Protein AF-A0A2R4XL57-F1 (afdb_monomer)

Secondary structure (DSSP, 8-state):
-----PPPP-SSSSSSSSS-----S--SS-SS--HHHHHHHHHHHHHH-GGGHHHHHHHHHHHHHHHHHHSTT--HHHHHHHHHHHHHHHHHHHHHHHHHHHHHHHHHHHS---HHHHHHHHHHHHHHHHHHHHHHHHHHHHHHHHIIIIISPP-

Organism: NCBI:txid2163011

Nearest PDB structures (foldseek):
  5gof-assembly1_A  TM=6.635E-01  e=5.597E+00  Homo sapiens
  5goe-assembly1_A  TM=6.724E-01  e=7.576E+00  Homo sapiens

Foldseek 3Di:
DDDDDDDDDPDDPPPQPPDPQPPQPCDPDDDADQLLSLLLLLCLVLVQDVVCVVVSNVSSLVSLVVVPVVDPPDDSVVSVVVSNVSSCSLNVLLVVLVVLLVVLVCCLPPPDDDPVVSVVSVVSSVVSVVVSVVSVVVSVVSNVSVCVRPPDDDD

Structure (mmCIF, N/CA/C/O backbone):
data_AF-A0A2R4XL57-F1
#
_entry.id   AF-A0A2R4XL57-F1
#
loop_
_atom_site.group_PDB
_atom_site.id
_atom_site.type_symbol
_atom_site.label_atom_id
_atom_site.label_alt_id
_atom_site.label_comp_id
_atom_site.label_asym_id
_atom_site.label_entity_id
_atom_site.label_seq_id
_atom_site.pdbx_PDB_ins_code
_atom_site.Cartn_x
_atom_site.Cartn_y
_atom_site.Cartn_z
_atom_site.occupancy
_atom_site.B_iso_or_equiv
_atom_site.auth_seq_id
_atom_site.auth_comp_id
_atom_site.auth_asym_id
_atom_site.auth_atom_id
_atom_site.pdbx_PDB_model_num
ATOM 1 N N . MET A 1 1 ? -42.555 13.715 -13.306 1.00 39.41 1 MET A N 1
ATOM 2 C CA . MET A 1 1 ? -41.608 12.614 -13.022 1.00 39.41 1 MET A CA 1
ATOM 3 C C . MET A 1 1 ? -41.080 12.059 -14.337 1.00 39.41 1 MET A C 1
ATOM 5 O O . MET A 1 1 ? -41.845 11.437 -15.053 1.00 39.41 1 MET A O 1
ATOM 9 N N . ALA A 1 2 ? -39.816 12.337 -14.670 1.00 34.66 2 ALA A N 1
ATOM 10 C CA . ALA A 1 2 ? -39.025 11.624 -15.682 1.00 34.66 2 ALA A CA 1
ATOM 11 C C . ALA A 1 2 ? -37.560 12.082 -15.542 1.00 34.66 2 ALA A C 1
ATOM 13 O O . ALA A 1 2 ? -37.159 13.094 -16.115 1.00 34.66 2 ALA A O 1
ATOM 14 N N . ALA A 1 3 ? -36.774 11.391 -14.713 1.00 37.44 3 ALA A N 1
ATOM 15 C CA . ALA A 1 3 ? -35.341 11.650 -14.598 1.00 37.44 3 ALA A CA 1
ATOM 16 C C . ALA A 1 3 ? -34.615 10.897 -15.721 1.00 37.44 3 ALA A C 1
ATOM 18 O O . ALA A 1 3 ? -34.641 9.671 -15.791 1.00 37.44 3 ALA A O 1
ATOM 19 N N . ARG A 1 4 ? -34.013 11.662 -16.633 1.00 34.84 4 ARG A N 1
ATOM 20 C CA . ARG A 1 4 ? -33.235 11.178 -17.776 1.00 34.84 4 ARG A CA 1
ATOM 21 C C . ARG A 1 4 ? -31.986 10.440 -17.279 1.00 34.84 4 ARG A C 1
ATOM 23 O O . ARG A 1 4 ? -31.095 11.064 -16.707 1.00 34.84 4 ARG A O 1
ATOM 30 N N . LEU A 1 5 ? -31.914 9.136 -17.539 1.00 37.25 5 LEU A N 1
ATOM 31 C CA . LEU A 1 5 ? -30.691 8.337 -17.459 1.00 37.25 5 LEU A CA 1
ATOM 32 C C . LEU A 1 5 ? -29.664 8.917 -18.442 1.00 37.25 5 LEU A C 1
ATOM 34 O O . LEU A 1 5 ? -29.857 8.855 -19.655 1.00 37.25 5 LEU A O 1
ATOM 38 N N . ARG A 1 6 ? -28.583 9.512 -17.928 1.00 35.88 6 ARG A N 1
ATOM 39 C CA . ARG A 1 6 ? -27.378 9.774 -18.725 1.00 35.88 6 ARG A CA 1
ATOM 40 C C . ARG A 1 6 ? -26.458 8.553 -18.603 1.00 35.88 6 ARG A C 1
ATOM 42 O O . ARG A 1 6 ? -26.233 8.110 -17.476 1.00 35.88 6 ARG A O 1
ATOM 49 N N . PRO A 1 7 ? -25.933 8.009 -19.713 1.00 40.38 7 PRO A N 1
ATOM 50 C CA . PRO A 1 7 ? -25.002 6.891 -19.671 1.00 40.38 7 PRO A CA 1
ATOM 51 C C . PRO A 1 7 ? -23.695 7.366 -19.026 1.00 40.38 7 PRO A C 1
ATOM 53 O O . PRO A 1 7 ? -23.036 8.274 -19.531 1.00 40.38 7 PRO A O 1
ATOM 56 N N . PHE A 1 8 ? -23.351 6.796 -17.872 1.00 33.06 8 PHE A N 1
ATOM 57 C CA . PHE A 1 8 ? -22.057 7.020 -17.232 1.00 33.06 8 PHE A CA 1
ATOM 58 C C . PHE A 1 8 ? -20.964 6.329 -18.070 1.00 33.06 8 PHE A C 1
ATOM 60 O O . PHE A 1 8 ? -21.155 5.177 -18.465 1.00 33.06 8 PHE A O 1
ATOM 67 N N . PRO A 1 9 ? -19.838 6.998 -18.375 1.00 36.97 9 PRO A N 1
ATOM 68 C CA . PRO A 1 9 ? -18.815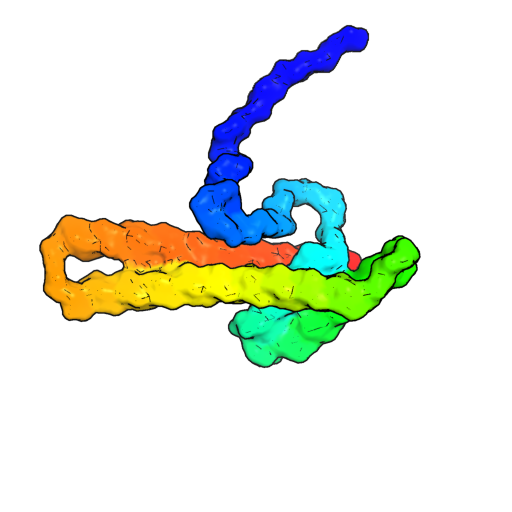 6.447 -19.255 1.00 36.97 9 PRO A CA 1
ATOM 69 C C . PRO A 1 9 ? -18.073 5.278 -18.587 1.00 36.97 9 PRO A C 1
ATOM 71 O O . PRO A 1 9 ? -17.455 5.412 -17.532 1.00 36.97 9 PRO A O 1
ATOM 74 N N . LEU A 1 10 ? -18.140 4.125 -19.251 1.00 37.41 10 LEU A N 1
ATOM 75 C CA . LEU A 1 10 ? -17.498 2.839 -18.960 1.00 37.41 10 LEU A CA 1
ATOM 76 C C . LEU A 1 10 ? -15.961 2.858 -19.143 1.00 37.41 10 LEU A C 1
ATOM 78 O O . LEU A 1 10 ? -15.435 2.031 -19.882 1.00 37.41 10 LEU A O 1
ATOM 82 N N . SER A 1 11 ? -15.204 3.774 -18.524 1.00 34.84 11 SER A N 1
ATOM 83 C CA . SER A 1 11 ? -13.754 3.863 -18.820 1.00 34.84 11 SER A CA 1
ATOM 84 C C . SER A 1 11 ? -12.774 3.802 -17.646 1.00 34.84 11 SER A C 1
ATOM 86 O O . SER A 1 11 ? -11.580 3.929 -17.887 1.00 34.84 11 SER A O 1
ATOM 88 N N . LEU A 1 12 ? -13.203 3.569 -16.399 1.00 36.50 12 LEU A N 1
ATOM 89 C CA . LEU A 1 12 ? -12.251 3.449 -15.271 1.00 36.50 12 LEU A CA 1
ATOM 90 C C . LEU A 1 12 ? -12.569 2.359 -14.240 1.00 36.50 12 LEU A C 1
ATOM 92 O O . LEU A 1 12 ? -11.689 1.962 -13.485 1.00 36.50 12 LEU A O 1
ATOM 96 N N . THR A 1 13 ? -13.777 1.797 -14.2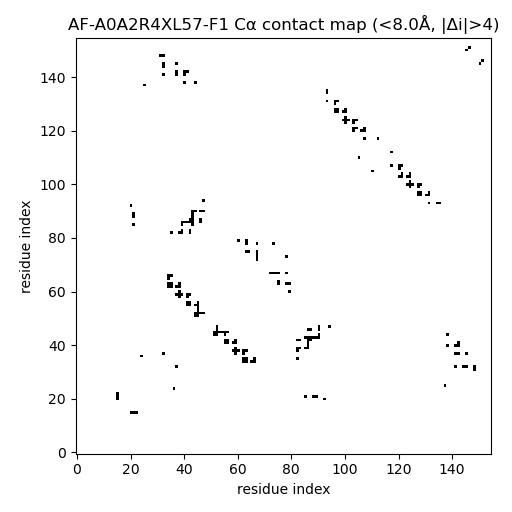47 1.00 38.84 13 THR A N 1
ATOM 97 C CA . THR A 1 13 ? -14.160 0.667 -13.382 1.00 38.84 13 THR A CA 1
ATOM 98 C C . THR A 1 13 ? -13.762 -0.704 -13.937 1.00 38.84 13 THR A C 1
ATOM 100 O O . THR A 1 13 ? -13.834 -1.691 -13.214 1.00 38.84 13 THR A O 1
ATOM 103 N N . ALA A 1 14 ? -13.310 -0.792 -15.192 1.00 31.81 14 ALA A N 1
ATOM 104 C CA . ALA A 1 14 ? -13.039 -2.071 -15.857 1.00 31.81 14 ALA A CA 1
ATOM 105 C C . ALA A 1 14 ? -11.580 -2.567 -15.763 1.00 31.81 14 ALA A C 1
ATOM 107 O O . ALA A 1 14 ? -11.300 -3.685 -16.184 1.00 31.81 14 ALA A O 1
ATOM 108 N N . VAL A 1 15 ? -10.645 -1.796 -15.191 1.00 30.39 15 VAL A N 1
ATOM 109 C CA . VAL A 1 15 ? -9.216 -2.193 -15.123 1.00 30.39 15 VAL A CA 1
ATOM 110 C C . VAL A 1 15 ? -8.867 -2.955 -13.831 1.00 30.39 15 VAL A C 1
ATOM 112 O O . VAL A 1 15 ? -7.729 -3.358 -13.632 1.00 30.39 15 VAL A O 1
ATOM 115 N N . VAL A 1 16 ? -9.842 -3.225 -12.957 1.00 32.78 16 VAL A N 1
ATOM 116 C CA . VAL A 1 16 ? -9.590 -3.861 -11.644 1.00 32.78 16 VAL A CA 1
ATOM 117 C C . VAL A 1 16 ? -10.067 -5.324 -11.576 1.00 32.78 16 VAL A C 1
ATOM 119 O O . VAL A 1 16 ? -9.741 -6.039 -10.637 1.00 32.78 16 VAL A O 1
ATOM 122 N N . CYS A 1 17 ? -10.766 -5.840 -12.595 1.00 32.62 17 CYS A N 1
ATOM 123 C CA . CYS A 1 17 ? -11.327 -7.201 -12.545 1.00 32.62 17 CYS A CA 1
ATOM 124 C C . CYS A 1 17 ? -10.463 -8.319 -13.161 1.00 32.62 17 CYS A C 1
ATOM 126 O O . CYS A 1 17 ? -10.834 -9.480 -13.019 1.00 32.62 17 CYS A O 1
ATOM 128 N N . LEU A 1 18 ? -9.334 -8.031 -13.822 1.00 32.47 18 LEU A N 1
ATOM 129 C CA . LEU A 1 18 ? -8.595 -9.048 -14.602 1.00 32.47 18 LEU A CA 1
ATOM 130 C C . LEU A 1 18 ? -7.273 -9.542 -13.993 1.00 32.47 18 LEU A C 1
ATOM 132 O O . LEU A 1 18 ? -6.566 -10.312 -14.637 1.00 32.47 18 LEU A O 1
ATOM 136 N N . SER A 1 19 ? -6.937 -9.177 -12.753 1.00 31.11 19 SER A N 1
ATOM 137 C CA . SER A 1 19 ? -5.677 -9.637 -12.146 1.00 31.11 19 SER A CA 1
ATOM 138 C C . SER A 1 19 ? -5.731 -9.869 -10.638 1.00 31.11 19 SER A C 1
ATOM 140 O O . SER A 1 19 ? -4.770 -9.529 -9.963 1.00 31.11 19 SER A O 1
ATOM 142 N N . GLY A 1 20 ? -6.836 -10.367 -10.064 1.00 33.31 20 GLY A N 1
ATOM 143 C CA . GLY A 1 20 ? -6.900 -10.679 -8.618 1.00 33.31 20 GLY A CA 1
ATOM 144 C C . GLY A 1 20 ? -6.482 -9.520 -7.693 1.00 33.31 20 GLY A C 1
ATOM 145 O O . GLY A 1 20 ? -6.159 -9.730 -6.525 1.00 33.31 20 GLY A O 1
ATOM 146 N N . ALA A 1 21 ? -6.453 -8.299 -8.231 1.00 34.03 21 ALA A N 1
ATOM 147 C CA . ALA A 1 21 ? -5.990 -7.110 -7.564 1.00 34.03 21 ALA A CA 1
ATOM 148 C C . ALA A 1 21 ? -7.175 -6.626 -6.752 1.00 34.03 21 ALA A C 1
ATOM 150 O O . ALA A 1 21 ? -8.141 -6.094 -7.300 1.00 34.03 21 ALA A O 1
ATOM 151 N N . PHE A 1 22 ? -7.102 -6.924 -5.455 1.00 40.94 22 PHE A N 1
ATOM 152 C CA . PHE A 1 22 ? -7.904 -6.336 -4.395 1.00 40.94 22 PHE A CA 1
ATOM 153 C C . PHE A 1 22 ? -8.384 -4.960 -4.832 1.00 40.94 22 PHE A C 1
ATOM 155 O O . PHE A 1 22 ? -7.561 -4.076 -5.075 1.00 40.94 22 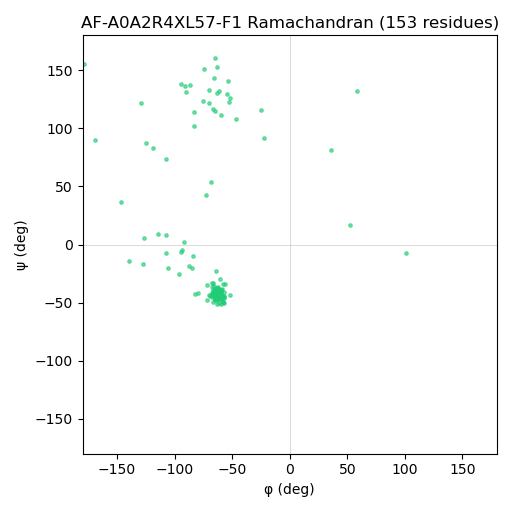PHE A O 1
ATOM 162 N N . ALA A 1 23 ? -9.704 -4.818 -4.974 1.00 36.81 23 ALA A N 1
ATOM 163 C CA . ALA A 1 23 ? -10.333 -3.529 -5.153 1.00 36.81 23 ALA A CA 1
ATOM 164 C C . ALA A 1 23 ? -9.732 -2.608 -4.097 1.00 36.81 23 ALA A C 1
ATOM 166 O O . ALA A 1 23 ? -9.960 -2.796 -2.899 1.00 36.81 23 ALA A O 1
ATOM 167 N N . ILE A 1 24 ? -8.884 -1.683 -4.549 1.00 38.97 24 ILE A N 1
ATOM 168 C CA . ILE A 1 24 ? -8.379 -0.615 -3.711 1.00 38.97 24 ILE A CA 1
ATOM 169 C C . ILE A 1 24 ? -9.646 -0.005 -3.139 1.00 38.97 24 ILE A C 1
ATOM 171 O O . ILE A 1 24 ? -10.550 0.378 -3.889 1.00 38.97 24 ILE A O 1
ATOM 175 N N . VAL A 1 25 ? -9.747 0.032 -1.815 1.00 43.78 25 VAL A N 1
ATOM 176 C CA . VAL A 1 25 ? -10.863 0.672 -1.121 1.00 43.78 25 VAL A CA 1
ATOM 177 C C . VAL A 1 25 ? -10.715 2.197 -1.233 1.00 43.78 25 VAL A C 1
ATOM 179 O O . VAL A 1 25 ? -10.892 2.936 -0.281 1.00 43.78 25 VAL A O 1
ATOM 182 N N . SER A 1 26 ? -10.352 2.681 -2.418 1.00 37.66 26 SER A N 1
ATOM 183 C CA . SER A 1 26 ? -10.322 4.074 -2.818 1.00 37.66 26 SER A CA 1
ATOM 184 C C . SER A 1 26 ? -11.496 4.273 -3.773 1.00 37.66 26 SER A C 1
ATOM 186 O O . SER A 1 26 ? -11.352 4.351 -4.996 1.00 37.66 26 SER A O 1
ATOM 188 N N . GLY A 1 27 ? -12.702 4.283 -3.206 1.00 32.59 27 GLY A N 1
ATOM 189 C CA . GLY A 1 27 ? -13.840 4.877 -3.893 1.00 32.59 27 GLY A CA 1
ATOM 190 C C . GLY A 1 27 ? -13.588 6.378 -4.098 1.00 32.59 27 GLY A C 1
ATOM 191 O O . GLY A 1 27 ? -12.856 6.985 -3.312 1.00 32.59 27 GLY A O 1
ATOM 192 N N . PRO A 1 28 ? -14.174 7.003 -5.135 1.00 34.34 28 PRO A N 1
ATOM 193 C CA . PRO A 1 28 ? -14.075 8.447 -5.328 1.00 34.34 28 PRO A CA 1
ATOM 194 C C . PRO A 1 28 ? -14.556 9.136 -4.055 1.00 34.34 28 PRO A C 1
ATOM 196 O O . PRO A 1 28 ? -15.631 8.777 -3.580 1.00 34.34 28 PRO A O 1
ATOM 199 N N . ALA A 1 29 ? -13.756 10.074 -3.531 1.00 37.78 29 ALA A N 1
ATOM 200 C CA . ALA A 1 29 ? -13.992 10.862 -2.319 1.00 37.78 29 ALA A CA 1
ATOM 201 C C . ALA A 1 29 ? -15.482 10.939 -1.937 1.00 37.78 29 ALA A C 1
ATOM 203 O O . ALA A 1 29 ? -16.230 11.790 -2.422 1.0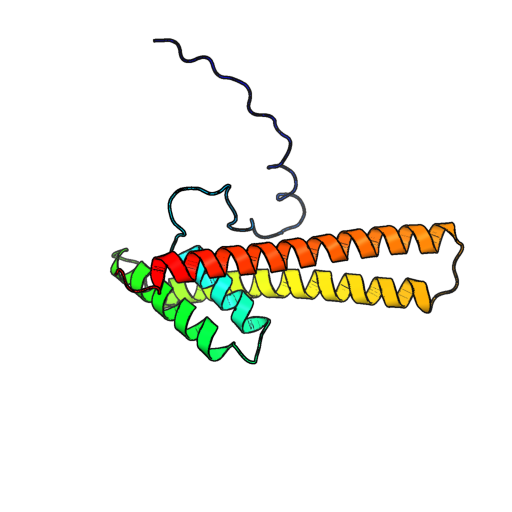0 37.78 29 ALA A O 1
ATOM 204 N N . ARG A 1 30 ? -15.932 9.998 -1.105 1.00 35.12 30 ARG A N 1
ATOM 205 C CA . ARG A 1 30 ? -17.319 9.891 -0.660 1.00 35.12 30 ARG A CA 1
ATOM 206 C C . ARG A 1 30 ? -17.323 9.796 0.857 1.00 35.12 30 ARG A C 1
ATOM 208 O O . ARG A 1 30 ? -16.687 8.920 1.416 1.00 35.12 30 ARG A O 1
ATOM 215 N N . ALA A 1 31 ? -18.030 10.758 1.453 1.00 38.53 31 ALA A N 1
ATOM 216 C CA . ALA A 1 31 ? -18.667 10.740 2.768 1.00 38.53 31 ALA A CA 1
ATOM 217 C C . ALA A 1 31 ? -17.921 9.991 3.885 1.00 38.53 31 ALA A C 1
ATOM 219 O O . ALA A 1 31 ? -18.318 8.892 4.224 1.00 38.53 31 ALA A O 1
ATOM 220 N N . ALA A 1 32 ? -16.930 10.655 4.492 1.00 47.03 32 ALA A N 1
ATOM 221 C CA . ALA A 1 32 ? -16.160 10.202 5.656 1.00 47.03 32 ALA A CA 1
ATOM 222 C C . ALA A 1 32 ? -15.405 8.862 5.463 1.00 47.03 32 ALA A C 1
ATOM 224 O O . ALA A 1 32 ? -15.958 7.880 4.987 1.00 47.03 32 ALA A O 1
ATOM 225 N N . PRO A 1 33 ? -14.113 8.786 5.818 1.00 56.78 33 PRO A N 1
ATOM 226 C CA . PRO A 1 33 ? -13.408 7.513 5.764 1.00 56.78 33 PRO A CA 1
ATOM 227 C C . PRO A 1 33 ? -14.045 6.515 6.746 1.00 56.78 33 PRO A C 1
ATOM 229 O O . PRO A 1 33 ? -14.259 6.843 7.911 1.00 56.78 33 PRO A O 1
ATOM 232 N N . ASP A 1 34 ? -14.340 5.301 6.277 1.00 71.00 34 ASP A N 1
ATOM 233 C CA . ASP A 1 34 ? -14.850 4.211 7.114 1.00 71.00 34 ASP A CA 1
ATOM 234 C C . ASP A 1 34 ? -13.732 3.614 7.989 1.00 71.00 34 ASP A C 1
ATOM 236 O O . ASP A 1 34 ? -12.556 3.569 7.608 1.00 71.00 34 ASP A O 1
ATOM 240 N N . ALA A 1 35 ? -14.097 3.078 9.157 1.00 75.88 35 ALA A N 1
ATOM 241 C CA . ALA A 1 35 ? -13.130 2.533 10.113 1.00 75.88 35 ALA A CA 1
ATOM 242 C C . ALA A 1 35 ? -12.362 1.307 9.571 1.00 75.88 35 ALA A C 1
ATOM 244 O O . ALA A 1 35 ? -11.162 1.182 9.817 1.00 75.88 35 ALA A O 1
ATOM 245 N N . LEU A 1 36 ? -13.014 0.418 8.807 1.00 81.94 36 LEU A N 1
ATOM 246 C CA . LEU A 1 36 ? -12.376 -0.799 8.279 1.00 81.94 36 LEU A CA 1
ATOM 247 C C . LEU A 1 36 ? -11.363 -0.529 7.155 1.00 81.94 36 LEU A C 1
ATOM 249 O O . LEU A 1 36 ? -10.245 -1.038 7.257 1.00 81.94 36 LEU A O 1
ATOM 253 N N . PRO A 1 37 ? -11.670 0.275 6.117 1.00 83.44 37 PRO A N 1
ATOM 254 C CA . PRO A 1 37 ? -10.676 0.675 5.120 1.00 83.44 37 PRO A CA 1
ATOM 255 C C . PRO A 1 37 ? -9.469 1.373 5.748 1.00 83.44 37 PRO A C 1
ATOM 257 O O . PRO A 1 37 ? -8.329 1.052 5.415 1.00 83.44 37 PRO A O 1
ATOM 260 N N . CYS A 1 38 ? -9.699 2.249 6.733 1.00 84.81 38 CYS A N 1
ATOM 261 C CA . CYS A 1 38 ? -8.616 2.850 7.503 1.00 84.81 38 CYS A CA 1
ATOM 262 C C . CYS A 1 38 ? -7.786 1.798 8.245 1.00 84.81 38 CYS A C 1
ATOM 264 O O . CYS A 1 38 ? -6.560 1.834 8.174 1.00 84.81 38 CYS A O 1
ATOM 266 N N . ALA A 1 39 ? -8.422 0.837 8.922 1.00 84.69 39 ALA A N 1
ATOM 267 C CA . ALA A 1 39 ? -7.716 -0.224 9.635 1.00 84.69 39 ALA A CA 1
ATOM 268 C C . ALA A 1 39 ? -6.840 -1.066 8.691 1.00 84.69 39 ALA A C 1
ATOM 270 O O . ALA A 1 39 ? -5.689 -1.345 9.021 1.00 84.69 39 ALA A O 1
ATOM 271 N N . ILE A 1 40 ? -7.345 -1.396 7.497 1.00 88.31 40 ILE A N 1
ATOM 272 C CA . ILE A 1 40 ? -6.599 -2.106 6.444 1.00 88.31 40 ILE A CA 1
ATOM 273 C C . ILE A 1 40 ? -5.386 -1.290 5.997 1.00 88.31 40 ILE A C 1
ATOM 275 O O . ILE A 1 40 ? -4.280 -1.825 5.923 1.00 88.31 40 ILE A O 1
ATOM 279 N N . ASN A 1 41 ? -5.571 0.005 5.745 1.00 87.69 41 ASN A N 1
ATOM 280 C CA . ASN A 1 41 ? -4.503 0.899 5.310 1.00 87.69 41 ASN A CA 1
ATOM 281 C C . ASN A 1 41 ? -3.419 1.063 6.388 1.00 87.69 41 ASN A C 1
ATOM 283 O O . ASN A 1 41 ? -2.230 0.961 6.085 1.00 87.69 41 ASN A O 1
ATOM 287 N N . TYR A 1 42 ? -3.799 1.241 7.658 1.00 86.56 42 TYR A N 1
ATOM 288 C CA . TYR A 1 42 ? -2.842 1.283 8.771 1.00 86.56 42 TYR A CA 1
ATOM 289 C C . TYR A 1 42 ? -2.099 -0.040 8.936 1.00 86.56 42 TYR A C 1
ATOM 291 O O . TYR A 1 42 ? -0.900 -0.035 9.220 1.00 86.56 42 TYR A O 1
ATOM 299 N N . TRP A 1 43 ? -2.787 -1.164 8.727 1.00 89.62 43 TRP A N 1
ATOM 300 C CA . TRP A 1 43 ? -2.176 -2.485 8.786 1.00 89.62 43 TRP A CA 1
ATOM 301 C C . TRP A 1 43 ? -1.160 -2.692 7.660 1.00 89.62 43 TRP A C 1
ATOM 303 O O . TRP A 1 43 ? -0.015 -3.058 7.917 1.00 89.62 43 TRP A O 1
ATOM 313 N N . ALA A 1 44 ? -1.537 -2.384 6.418 1.00 88.44 44 ALA A N 1
ATOM 314 C CA . ALA A 1 44 ? -0.638 -2.456 5.270 1.00 88.44 44 ALA A CA 1
ATOM 315 C C . ALA A 1 44 ? 0.584 -1.547 5.457 1.00 88.44 44 ALA A C 1
ATOM 317 O O . ALA A 1 44 ? 1.724 -1.959 5.238 1.00 88.44 44 ALA A O 1
ATOM 318 N N . PHE A 1 45 ? 0.364 -0.323 5.934 1.00 88.19 45 PHE A N 1
ATOM 319 C CA . PHE A 1 45 ? 1.434 0.622 6.220 1.00 88.19 45 PHE A CA 1
ATOM 320 C C . PHE A 1 45 ? 2.389 0.125 7.309 1.00 88.19 45 PHE A C 1
ATOM 322 O O . PHE A 1 45 ? 3.603 0.259 7.150 1.00 88.19 45 PHE A O 1
ATOM 329 N N . ALA A 1 46 ? 1.860 -0.481 8.376 1.00 90.25 46 ALA A N 1
ATOM 330 C CA . ALA A 1 46 ? 2.650 -1.093 9.441 1.00 90.25 46 ALA A CA 1
ATOM 331 C C . ALA A 1 46 ? 3.545 -2.227 8.923 1.00 90.25 46 ALA A C 1
ATOM 333 O O . ALA A 1 46 ? 4.710 -2.309 9.306 1.00 90.25 46 ALA A O 1
ATOM 334 N N . LEU A 1 47 ? 3.026 -3.067 8.023 1.00 90.06 47 LEU A N 1
ATOM 335 C CA . LEU A 1 47 ? 3.783 -4.167 7.416 1.00 90.06 47 LEU A CA 1
ATOM 336 C C . LEU A 1 47 ? 4.913 -3.678 6.503 1.00 90.06 47 LEU A C 1
ATOM 338 O O . LEU A 1 47 ? 5.962 -4.313 6.423 1.00 90.06 47 LEU A O 1
ATOM 342 N N . MET A 1 48 ? 4.719 -2.548 5.823 1.00 88.31 48 MET A N 1
ATOM 343 C CA . MET A 1 48 ? 5.732 -1.974 4.932 1.00 88.31 48 MET A CA 1
ATOM 344 C C . MET A 1 48 ? 6.751 -1.086 5.656 1.00 88.31 48 MET A C 1
ATOM 346 O O . MET A 1 48 ? 7.840 -0.861 5.131 1.00 88.31 48 MET A O 1
ATOM 350 N N . ASN A 1 49 ? 6.422 -0.584 6.850 1.00 87.50 49 ASN A N 1
ATOM 351 C CA . ASN A 1 49 ? 7.254 0.347 7.609 1.00 87.50 49 ASN A CA 1
ATOM 352 C C . ASN A 1 49 ? 7.534 -0.202 9.016 1.00 87.50 49 ASN A C 1
ATOM 354 O O . ASN A 1 49 ? 6.825 0.164 9.957 1.00 87.50 49 ASN A O 1
ATOM 358 N N . PRO A 1 50 ? 8.595 -1.011 9.209 1.00 81.06 50 PRO A N 1
ATOM 359 C CA . PRO A 1 50 ? 8.884 -1.642 10.500 1.00 81.06 50 PRO A CA 1
ATOM 360 C C . PRO A 1 50 ? 9.059 -0.626 11.638 1.00 81.06 50 PRO A C 1
ATOM 362 O O . PRO A 1 50 ? 8.604 -0.864 12.752 1.00 81.06 50 PRO A O 1
ATOM 365 N N . ALA A 1 51 ? 9.608 0.559 11.349 1.00 83.00 51 ALA A N 1
ATOM 366 C CA . ALA A 1 51 ? 9.745 1.647 12.323 1.00 83.00 51 ALA A CA 1
ATOM 367 C C . ALA A 1 51 ? 8.400 2.200 12.838 1.00 83.00 51 ALA A C 1
ATOM 369 O O . ALA A 1 51 ? 8.343 2.796 13.909 1.00 83.00 51 ALA A O 1
ATOM 370 N N . LYS A 1 52 ? 7.314 2.023 12.078 1.00 82.50 52 LYS A N 1
ATOM 371 C CA . LYS A 1 52 ? 5.956 2.463 12.431 1.00 82.50 52 LYS A CA 1
ATOM 372 C C . LYS A 1 52 ? 4.996 1.289 12.632 1.00 82.50 52 LYS A C 1
ATOM 374 O O . LYS A 1 52 ? 3.800 1.521 12.801 1.00 82.50 52 LYS A O 1
ATOM 379 N N . ALA A 1 53 ? 5.502 0.052 12.655 1.00 81.50 53 ALA A N 1
ATOM 380 C CA . ALA A 1 53 ? 4.683 -1.152 12.722 1.00 81.50 53 ALA A CA 1
ATOM 381 C C . ALA A 1 53 ? 3.784 -1.159 13.963 1.00 81.50 53 ALA A C 1
ATOM 383 O O . ALA A 1 53 ? 2.570 -1.308 13.853 1.00 81.50 53 ALA A O 1
ATOM 384 N N . GLN A 1 54 ? 4.370 -0.896 15.132 1.00 82.88 54 GLN A N 1
ATOM 385 C CA . GLN A 1 54 ? 3.644 -0.887 16.401 1.00 82.88 54 GLN A CA 1
ATOM 386 C C . GLN A 1 54 ? 2.561 0.202 16.443 1.00 82.88 54 GLN A C 1
ATOM 388 O O . GLN A 1 54 ? 1.429 -0.061 16.844 1.00 82.88 54 GLN A O 1
ATOM 393 N N . ALA A 1 55 ? 2.882 1.414 15.979 1.00 84.56 55 ALA A N 1
ATOM 394 C CA . ALA A 1 55 ? 1.930 2.522 15.936 1.00 84.56 55 ALA A CA 1
ATOM 395 C C . ALA A 1 55 ? 0.780 2.252 14.949 1.00 84.56 55 ALA A C 1
ATOM 397 O O . ALA A 1 55 ? -0.383 2.461 15.290 1.00 84.56 55 ALA A O 1
ATOM 398 N N . GLY A 1 56 ? 1.083 1.744 13.750 1.00 84.38 56 GLY A N 1
ATOM 399 C CA . GLY A 1 56 ? 0.068 1.412 12.748 1.00 84.38 56 GLY A CA 1
ATOM 400 C C . GLY A 1 56 ? -0.845 0.265 13.189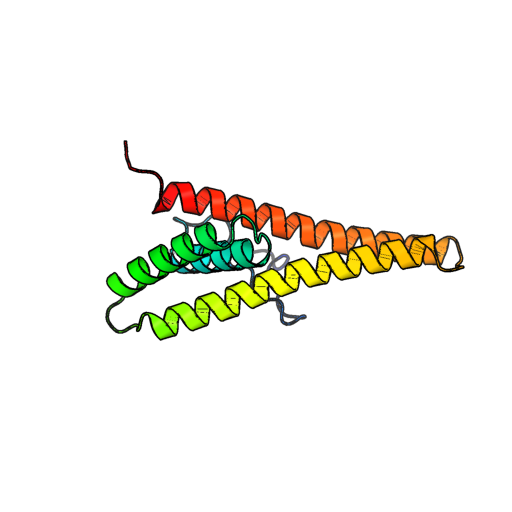 1.00 84.38 56 GLY A C 1
ATOM 401 O O . GLY A 1 56 ? -2.061 0.370 13.056 1.00 84.38 56 GLY A O 1
ATOM 402 N N . GLN A 1 57 ? -0.297 -0.784 13.809 1.00 87.88 57 GLN A N 1
ATOM 403 C CA . GLN A 1 57 ? -1.099 -1.880 14.367 1.00 87.88 57 GLN A CA 1
ATOM 404 C C . GLN A 1 57 ? -2.015 -1.404 15.498 1.00 87.88 57 GLN A C 1
ATOM 406 O O . GLN A 1 57 ? -3.191 -1.762 15.517 1.00 87.88 57 GLN A O 1
ATOM 411 N N . ALA A 1 58 ? -1.521 -0.551 16.403 1.00 87.81 58 ALA A N 1
ATOM 412 C CA . ALA A 1 58 ? -2.339 0.016 17.474 1.00 87.81 58 ALA A CA 1
ATOM 413 C C . ALA A 1 58 ? -3.497 0.872 16.925 1.00 87.81 58 ALA A C 1
ATOM 415 O O . ALA A 1 58 ? -4.634 0.752 17.385 1.00 87.81 58 ALA A O 1
ATOM 416 N N . ARG A 1 59 ? -3.235 1.696 15.898 1.00 89.31 59 ARG A N 1
ATOM 417 C CA . ARG A 1 59 ? -4.264 2.480 15.193 1.00 89.31 59 ARG A CA 1
ATOM 418 C C . ARG A 1 59 ? -5.306 1.576 14.526 1.00 89.31 59 ARG A C 1
ATOM 420 O O . ARG A 1 59 ? -6.500 1.804 14.701 1.00 89.31 59 ARG A O 1
ATOM 427 N N . ALA A 1 60 ? -4.878 0.523 13.831 1.00 87.31 60 ALA A N 1
ATOM 428 C CA . ALA A 1 60 ? -5.783 -0.442 13.206 1.00 87.31 60 ALA A CA 1
ATOM 429 C C . ALA A 1 60 ? -6.662 -1.172 14.237 1.00 87.31 60 ALA A C 1
ATOM 431 O O . ALA A 1 60 ? -7.873 -1.264 14.053 1.00 87.31 60 ALA A O 1
ATOM 432 N N . GLN A 1 61 ? -6.087 -1.626 15.356 1.00 89.44 61 GLN A N 1
ATOM 433 C CA . GLN A 1 61 ? -6.836 -2.275 16.439 1.00 89.44 61 GLN A CA 1
ATOM 434 C C . GLN A 1 61 ? -7.877 -1.343 17.070 1.00 89.44 61 GLN A C 1
ATOM 436 O O . GLN A 1 61 ? -8.991 -1.781 17.354 1.00 89.44 61 GLN A O 1
ATOM 441 N N . HIS A 1 62 ? -7.547 -0.059 17.253 1.00 88.50 62 HIS A N 1
ATOM 442 C CA . HIS A 1 62 ? -8.498 0.935 17.754 1.00 88.50 62 HIS A CA 1
ATOM 443 C C . HIS A 1 62 ? -9.717 1.075 16.831 1.00 88.50 62 HIS A C 1
ATOM 445 O O . HIS A 1 62 ? -10.852 1.077 17.303 1.00 88.50 62 HIS A O 1
ATOM 451 N N . LEU A 1 63 ? -9.483 1.128 15.517 1.00 86.00 63 LEU A N 1
ATOM 452 C CA . LEU A 1 63 ? -10.542 1.228 14.512 1.00 86.00 63 LEU A CA 1
ATOM 453 C C . LEU A 1 63 ? -11.401 -0.039 14.440 1.00 86.00 63 LEU A C 1
ATOM 455 O O . LEU A 1 63 ? -12.623 0.064 14.375 1.00 86.00 63 LEU A O 1
ATOM 459 N N . ILE A 1 64 ? -10.786 -1.226 14.509 1.00 84.81 64 ILE A N 1
ATOM 460 C CA . ILE A 1 64 ? -11.514 -2.504 14.562 1.00 84.81 64 ILE A CA 1
ATOM 461 C C . ILE A 1 64 ? -12.412 -2.548 15.796 1.00 84.81 64 ILE A C 1
ATOM 463 O O . ILE A 1 64 ? -13.579 -2.919 15.693 1.00 84.81 64 ILE A O 1
ATOM 467 N N . LYS A 1 65 ? -11.886 -2.147 16.959 1.00 84.88 65 LYS A N 1
ATOM 468 C CA . LYS A 1 65 ? -12.661 -2.122 18.200 1.00 84.88 65 LYS A CA 1
ATOM 469 C C . LYS A 1 65 ? -13.857 -1.176 18.080 1.00 84.88 65 LYS A C 1
ATOM 471 O O . LYS A 1 65 ? -14.977 -1.602 18.323 1.00 84.88 65 LYS A O 1
ATOM 476 N N . GLY A 1 66 ? -13.631 0.060 17.629 1.00 82.69 66 GLY A N 1
ATOM 477 C CA . GLY A 1 66 ? -14.710 1.028 17.423 1.00 82.69 66 GLY A CA 1
ATOM 478 C C . GLY A 1 66 ? -15.767 0.540 16.428 1.00 82.69 66 GLY A C 1
ATOM 479 O O . GLY A 1 66 ? -16.957 0.732 16.656 1.00 82.69 66 GLY A O 1
ATOM 480 N N . TYR A 1 67 ? -15.351 -0.150 15.363 1.00 82.19 67 TYR A N 1
ATOM 481 C CA . TYR A 1 67 ? -16.271 -0.759 14.406 1.00 82.19 67 TYR A CA 1
ATOM 482 C C . TYR A 1 67 ? -17.120 -1.869 15.041 1.00 82.19 67 TYR A C 1
ATOM 484 O O . TYR A 1 67 ? -18.334 -1.885 14.864 1.00 82.19 67 TYR A O 1
ATOM 492 N N . VAL A 1 68 ? -16.508 -2.776 15.802 1.00 80.06 68 VAL A N 1
ATOM 493 C CA . VAL A 1 68 ? -17.211 -3.878 16.482 1.00 80.06 68 VAL A CA 1
ATOM 494 C C . VAL A 1 68 ? -18.184 -3.352 17.535 1.00 80.06 68 VAL A C 1
ATOM 496 O O . VAL A 1 68 ? -19.324 -3.805 17.582 1.00 80.06 68 VAL A O 1
ATOM 499 N N . ASP A 1 69 ? -17.773 -2.353 18.319 1.00 78.69 69 ASP A N 1
ATOM 500 C CA . ASP A 1 69 ? -18.617 -1.721 19.340 1.00 78.69 69 ASP A CA 1
ATOM 501 C C . ASP A 1 69 ? -19.877 -1.074 18.718 1.00 78.69 69 ASP A C 1
ATOM 503 O O . ASP A 1 69 ? -20.932 -1.029 19.349 1.00 78.69 69 ASP A O 1
ATOM 507 N N . GLN A 1 70 ? -19.793 -0.614 17.462 1.00 76.44 70 GLN A N 1
ATOM 508 C CA . GLN A 1 70 ? -20.913 -0.041 16.701 1.00 76.44 70 GLN A CA 1
ATOM 509 C C . GLN A 1 70 ? -21.746 -1.083 15.934 1.00 76.44 70 GLN A C 1
ATOM 511 O O . GLN A 1 70 ? -22.876 -0.791 15.542 1.00 76.44 70 GLN A O 1
ATOM 516 N N . ASN A 1 71 ? -21.214 -2.286 15.706 1.00 74.31 71 ASN A N 1
ATOM 517 C CA . ASN A 1 71 ? -21.839 -3.329 14.891 1.00 74.31 71 ASN A CA 1
ATOM 518 C C . ASN A 1 71 ? -22.101 -4.576 15.739 1.00 74.31 71 ASN A C 1
ATOM 520 O O . ASN A 1 71 ? -21.332 -5.543 15.733 1.00 74.31 71 ASN A O 1
ATOM 524 N N . ALA A 1 72 ? -23.227 -4.548 16.456 1.00 67.38 72 ALA A N 1
ATOM 525 C CA . ALA A 1 72 ? -23.676 -5.660 17.284 1.00 67.38 72 ALA A CA 1
ATOM 526 C C . ALA A 1 72 ? -23.705 -6.977 16.483 1.00 67.38 72 ALA A C 1
ATOM 528 O O . ALA A 1 72 ? -24.321 -7.063 15.422 1.00 67.38 72 ALA A O 1
ATOM 529 N N . GLY A 1 73 ? -23.035 -8.009 17.005 1.00 71.62 73 GLY A N 1
ATOM 530 C CA . GLY A 1 73 ? -22.989 -9.348 16.407 1.00 71.62 73 GLY A CA 1
ATOM 531 C C . GLY A 1 73 ? -21.714 -9.681 15.626 1.00 71.62 73 GLY A C 1
ATOM 532 O O . GLY A 1 73 ? -21.533 -10.841 15.259 1.00 71.62 73 GLY A O 1
ATOM 533 N N . GLN A 1 74 ? -20.802 -8.728 15.411 1.00 75.06 74 GLN A N 1
ATOM 534 C CA . GLN A 1 74 ? -19.480 -9.038 14.859 1.00 75.06 74 GLN A CA 1
ATOM 535 C C . GLN A 1 74 ? -18.460 -9.319 15.965 1.00 75.06 74 GLN A C 1
ATOM 537 O O . GLN A 1 74 ? -18.403 -8.610 16.965 1.00 75.06 74 GLN A O 1
ATOM 542 N N . SER A 1 75 ? -17.634 -10.356 15.796 1.00 88.06 75 SER A N 1
ATOM 543 C CA . SER A 1 75 ? -16.541 -10.627 16.730 1.00 88.06 75 SER A CA 1
ATOM 544 C C . SER A 1 75 ? -15.292 -9.845 16.334 1.00 88.06 75 SER A C 1
ATOM 546 O O . SER A 1 75 ? -14.911 -9.807 15.161 1.00 88.06 75 SER A O 1
ATOM 548 N N . PHE A 1 76 ? -14.614 -9.263 17.326 1.00 84.56 76 PHE A N 1
ATOM 549 C CA . PHE A 1 76 ? -13.341 -8.573 17.112 1.00 84.56 76 PHE A CA 1
ATOM 550 C C . PHE A 1 76 ? -12.334 -9.447 16.366 1.00 84.56 76 PHE A C 1
ATOM 552 O O . PHE A 1 76 ? -11.695 -8.986 15.428 1.00 84.56 76 PHE A O 1
ATOM 559 N N . GLU A 1 77 ? -12.231 -10.722 16.738 1.00 90.06 77 GLU A N 1
ATOM 560 C CA . GLU A 1 77 ? -11.293 -11.652 16.116 1.00 90.06 77 GLU A CA 1
ATOM 561 C C . GLU A 1 77 ? -11.591 -11.881 14.625 1.00 90.06 77 GLU A C 1
ATOM 563 O O . GLU A 1 77 ? -10.665 -11.921 13.816 1.00 90.06 77 GLU A O 1
ATOM 568 N N . SER A 1 78 ? -12.869 -11.986 14.240 1.00 86.56 78 SER A N 1
ATOM 569 C CA . SER A 1 78 ? -13.257 -12.149 12.833 1.00 86.56 78 SER A CA 1
ATOM 570 C C . SER A 1 78 ? -12.887 -10.919 12.010 1.00 86.56 78 SER A C 1
ATOM 572 O O . SER A 1 78 ? -12.290 -11.042 10.941 1.00 86.56 78 SER A O 1
ATOM 574 N N . VAL A 1 79 ? -13.208 -9.728 12.520 1.00 82.44 79 VAL A N 1
ATOM 575 C CA . VAL A 1 7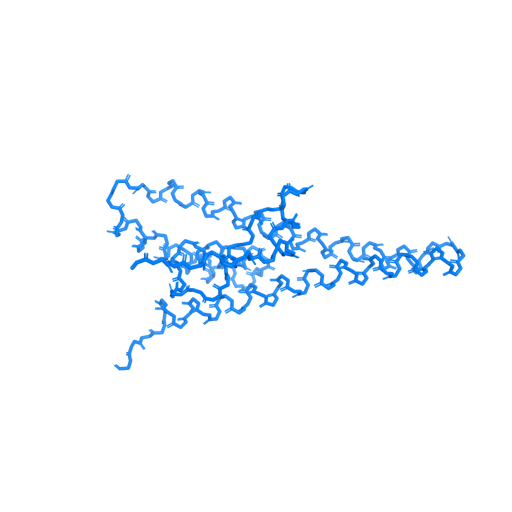9 ? -12.910 -8.464 11.835 1.00 82.44 79 VAL A CA 1
ATOM 576 C C . VAL A 1 79 ? -11.401 -8.230 11.762 1.00 82.44 79 VAL A C 1
ATOM 578 O O . VAL A 1 79 ? -10.884 -7.847 10.716 1.00 82.44 79 VAL A O 1
ATOM 581 N N . ALA A 1 80 ? -10.669 -8.523 12.838 1.00 85.94 80 ALA A N 1
ATOM 582 C CA . ALA A 1 80 ? -9.217 -8.408 12.866 1.00 85.94 80 ALA A CA 1
ATOM 583 C C . ALA A 1 80 ? -8.544 -9.341 11.851 1.00 85.94 80 ALA A C 1
ATOM 585 O O . ALA A 1 80 ? -7.628 -8.905 11.160 1.00 85.94 80 ALA A O 1
ATOM 586 N N . LYS A 1 81 ? -9.017 -10.589 11.701 1.00 87.75 81 LYS A N 1
ATOM 587 C CA . LYS A 1 81 ? -8.512 -11.521 10.675 1.00 87.75 81 LYS A CA 1
ATOM 588 C C . LYS A 1 81 ? -8.758 -11.014 9.253 1.00 87.75 81 LYS A C 1
ATOM 590 O O . LYS A 1 81 ? -7.874 -11.146 8.406 1.00 87.75 81 LYS A O 1
ATOM 595 N N . ASP A 1 82 ? -9.926 -10.429 8.987 1.00 85.88 82 ASP A N 1
ATOM 596 C CA . ASP A 1 82 ? -10.241 -9.839 7.679 1.00 85.88 82 ASP A CA 1
ATOM 597 C C . ASP A 1 82 ? -9.339 -8.634 7.366 1.00 85.88 82 ASP A C 1
ATOM 599 O O . ASP A 1 82 ? -8.725 -8.579 6.297 1.00 85.88 82 ASP A O 1
ATOM 603 N N . VAL A 1 83 ? -9.181 -7.716 8.326 1.00 85.69 83 VAL A N 1
ATOM 604 C CA . VAL A 1 83 ? -8.277 -6.561 8.206 1.00 85.69 83 VAL A CA 1
ATOM 605 C C . VAL A 1 83 ? -6.832 -7.005 7.997 1.00 85.69 83 VAL A C 1
ATOM 607 O O . VAL A 1 83 ? -6.150 -6.475 7.124 1.00 85.69 83 VAL A O 1
ATOM 610 N N . ASP A 1 84 ? -6.371 -7.996 8.753 1.00 88.25 84 ASP A N 1
ATOM 611 C CA . ASP A 1 84 ? -5.018 -8.535 8.661 1.00 88.25 84 ASP A CA 1
ATOM 612 C C . ASP A 1 84 ? -4.753 -9.194 7.294 1.00 88.25 84 ASP A C 1
ATOM 614 O O . ASP A 1 84 ? -3.741 -8.919 6.645 1.00 88.25 84 ASP A O 1
ATOM 618 N N . SER A 1 85 ? -5.699 -10.000 6.798 1.00 87.75 85 SER A N 1
ATOM 619 C CA . SER A 1 85 ? -5.646 -10.604 5.459 1.00 87.75 85 SER A CA 1
ATOM 620 C C . SER A 1 85 ? -5.576 -9.548 4.350 1.00 87.75 85 SER A C 1
ATOM 622 O O . SER A 1 85 ? -4.669 -9.574 3.512 1.00 87.75 85 SER A O 1
ATOM 624 N N . LYS A 1 86 ? -6.485 -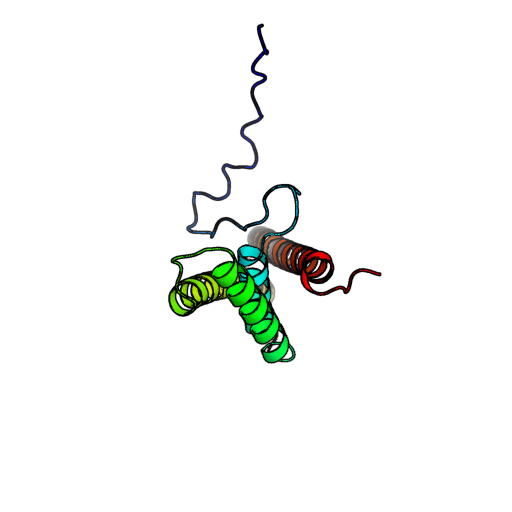8.566 4.377 1.00 86.75 86 LYS A N 1
ATOM 625 C CA . LYS A 1 86 ? -6.542 -7.473 3.394 1.00 86.75 86 LYS A CA 1
ATOM 626 C C . LYS A 1 86 ? -5.318 -6.563 3.470 1.00 86.75 86 LYS A C 1
ATOM 628 O O . LYS A 1 86 ? -4.760 -6.201 2.436 1.00 86.75 86 LYS A O 1
ATOM 633 N N . GLY A 1 87 ? -4.862 -6.235 4.676 1.00 86.44 87 GLY A N 1
ATOM 634 C CA . GLY A 1 87 ? -3.673 -5.417 4.894 1.00 86.44 87 GLY A CA 1
ATOM 635 C C . GLY A 1 87 ? -2.405 -6.101 4.381 1.00 86.44 87 GLY A C 1
ATOM 636 O O . GLY A 1 87 ? -1.591 -5.458 3.718 1.00 86.44 87 GLY A O 1
ATOM 637 N N . ARG A 1 88 ? -2.266 -7.420 4.595 1.00 88.50 88 ARG A N 1
ATOM 638 C CA . ARG A 1 88 ? -1.189 -8.215 3.982 1.00 88.50 88 ARG A CA 1
ATOM 639 C C . ARG A 1 88 ? -1.277 -8.239 2.462 1.00 88.50 88 ARG A C 1
ATOM 641 O O . ARG A 1 88 ? -0.251 -8.066 1.816 1.00 88.50 88 ARG A O 1
ATOM 648 N N . GLY A 1 89 ? -2.471 -8.416 1.895 1.00 88.56 89 GLY A N 1
ATOM 649 C CA . GLY A 1 89 ? -2.680 -8.392 0.445 1.00 88.56 89 GLY A CA 1
ATOM 650 C C . GLY A 1 89 ? -2.241 -7.069 -0.190 1.00 88.56 89 GLY A C 1
ATOM 651 O O . GLY A 1 89 ? -1.509 -7.067 -1.179 1.00 88.56 89 GLY A O 1
ATOM 652 N N . LEU A 1 90 ? -2.616 -5.943 0.423 1.00 86.31 90 LEU A N 1
ATOM 653 C CA . LEU A 1 90 ? -2.212 -4.613 -0.035 1.00 86.31 90 LEU A CA 1
ATOM 654 C C . LEU A 1 90 ? -0.694 -4.399 0.073 1.00 86.31 90 LEU A C 1
ATOM 656 O O . LEU A 1 90 ? -0.065 -3.977 -0.898 1.00 86.31 90 LEU A O 1
ATOM 660 N N . ALA A 1 91 ? -0.095 -4.734 1.221 1.00 87.81 91 ALA A N 1
ATOM 661 C CA . ALA A 1 91 ? 1.349 -4.615 1.421 1.00 87.81 91 ALA A CA 1
ATOM 662 C C . ALA A 1 91 ? 2.139 -5.489 0.432 1.00 87.81 91 ALA A C 1
ATOM 664 O O . ALA A 1 91 ? 3.102 -5.021 -0.177 1.00 87.81 91 ALA A O 1
ATOM 665 N N . ALA A 1 92 ? 1.699 -6.733 0.222 1.00 89.56 92 ALA A N 1
ATOM 666 C CA . ALA A 1 92 ? 2.319 -7.656 -0.720 1.00 89.56 92 ALA A CA 1
ATOM 667 C C . ALA A 1 92 ? 2.239 -7.139 -2.162 1.00 89.56 92 ALA A C 1
ATOM 669 O O . ALA A 1 92 ? 3.221 -7.237 -2.892 1.00 89.56 92 ALA A O 1
ATOM 670 N N . ASN A 1 93 ? 1.112 -6.543 -2.567 1.00 87.62 93 ASN A N 1
ATOM 671 C CA . ASN A 1 93 ? 0.961 -5.976 -3.906 1.00 87.62 93 ASN A CA 1
ATOM 672 C C . ASN A 1 93 ? 1.942 -4.813 -4.154 1.00 87.62 93 ASN A C 1
ATOM 674 O O . ASN A 1 93 ? 2.639 -4.790 -5.168 1.00 87.62 93 ASN A O 1
ATOM 678 N N . ILE A 1 94 ? 2.060 -3.880 -3.202 1.00 86.12 94 ILE A N 1
ATOM 679 C CA . ILE A 1 94 ? 3.000 -2.749 -3.307 1.00 86.12 94 ILE A CA 1
ATOM 680 C C . ILE A 1 94 ? 4.450 -3.254 -3.345 1.00 86.12 94 ILE A C 1
ATOM 682 O O . ILE A 1 94 ? 5.233 -2.841 -4.203 1.00 86.12 94 ILE A O 1
ATOM 686 N N . GLN A 1 95 ? 4.807 -4.189 -2.459 1.00 90.25 95 GLN A N 1
ATOM 687 C CA . GLN A 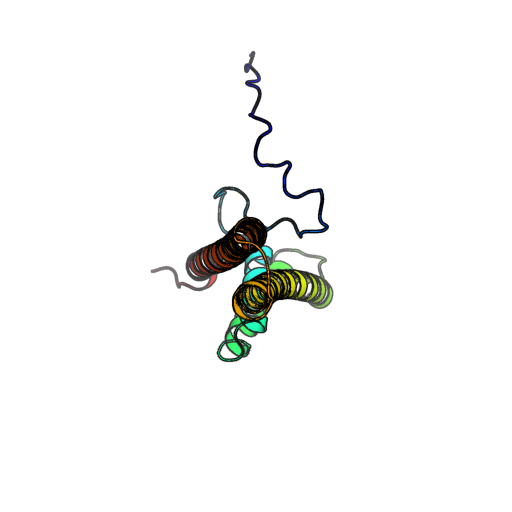1 95 ? 6.143 -4.791 -2.435 1.00 90.25 95 GLN A CA 1
ATOM 688 C C . GLN A 1 95 ? 6.457 -5.563 -3.721 1.00 90.25 95 GLN A C 1
ATOM 690 O O . GLN A 1 95 ? 7.581 -5.478 -4.216 1.00 90.25 95 GLN A O 1
ATOM 695 N N . HIS A 1 96 ? 5.478 -6.270 -4.289 1.00 90.31 96 HIS A N 1
ATOM 696 C CA . HIS A 1 96 ? 5.631 -6.999 -5.544 1.00 90.31 96 HIS A CA 1
ATOM 697 C C . HIS A 1 96 ? 5.938 -6.053 -6.706 1.00 90.31 96 HIS A C 1
ATOM 699 O O . HIS A 1 96 ? 6.950 -6.232 -7.378 1.00 90.31 96 HIS A O 1
ATOM 705 N N . LEU A 1 97 ? 5.138 -4.997 -6.888 1.00 85.69 97 LEU A N 1
ATOM 706 C CA . LEU A 1 97 ? 5.365 -4.005 -7.944 1.00 85.69 97 LEU A CA 1
ATOM 707 C C . LEU A 1 97 ? 6.730 -3.316 -7.804 1.00 85.69 97 LEU A C 1
ATOM 709 O O . LEU A 1 97 ? 7.424 -3.096 -8.798 1.00 85.69 97 LEU A O 1
ATOM 713 N N . LYS A 1 98 ? 7.144 -3.015 -6.569 1.00 89.38 98 LYS A N 1
ATOM 714 C CA . LYS A 1 98 ? 8.458 -2.432 -6.274 1.00 89.38 98 LYS A CA 1
ATOM 715 C C . LYS A 1 98 ? 9.603 -3.388 -6.616 1.00 89.38 98 LYS A C 1
ATOM 717 O O . LYS A 1 98 ? 10.598 -2.967 -7.203 1.00 89.38 98 LYS A O 1
ATOM 722 N N . ALA A 1 99 ? 9.459 -4.670 -6.283 1.00 91.69 99 ALA A N 1
ATOM 723 C CA . ALA A 1 99 ? 10.438 -5.699 -6.617 1.00 91.69 99 ALA A CA 1
ATOM 724 C C . ALA A 1 99 ? 10.525 -5.939 -8.134 1.00 91.69 99 ALA A C 1
ATOM 726 O O . ALA A 1 99 ? 11.624 -6.060 -8.670 1.00 91.69 99 ALA A O 1
ATOM 727 N N . GLU A 1 100 ? 9.390 -5.960 -8.840 1.00 92.31 100 GLU A N 1
ATOM 728 C CA . GLU A 1 100 ? 9.354 -6.078 -10.300 1.00 92.31 100 GLU A CA 1
ATOM 729 C C . GLU A 1 100 ? 10.033 -4.890 -10.987 1.00 92.31 100 GLU A C 1
ATOM 731 O O . GLU A 1 100 ? 10.843 -5.102 -11.889 1.00 92.31 100 GLU A O 1
ATOM 736 N N . ALA A 1 101 ? 9.760 -3.658 -10.541 1.00 90.12 101 ALA A N 1
ATOM 737 C CA . ALA A 1 101 ? 10.438 -2.467 -11.050 1.00 90.12 101 ALA A CA 1
ATOM 738 C C . ALA A 1 101 ? 11.959 -2.559 -10.829 1.00 90.12 101 ALA A C 1
ATOM 740 O O . ALA A 1 101 ? 12.729 -2.389 -11.771 1.00 90.12 101 ALA A O 1
ATOM 741 N N . GLY A 1 102 ? 12.398 -2.938 -9.623 1.00 90.81 102 GLY A N 1
ATOM 742 C CA . GLY A 1 102 ? 13.819 -3.148 -9.325 1.00 90.81 102 GLY A CA 1
ATOM 743 C C . GLY A 1 102 ? 14.473 -4.234 -10.190 1.00 90.81 102 GLY A C 1
ATOM 744 O O . GLY A 1 102 ? 15.593 -4.054 -10.668 1.00 90.81 102 GLY A O 1
ATOM 745 N N . ARG A 1 103 ? 13.764 -5.338 -10.461 1.00 93.69 103 ARG A N 1
ATOM 746 C CA . ARG A 1 103 ? 14.239 -6.395 -11.369 1.00 93.69 103 ARG A CA 1
ATOM 747 C C . ARG A 1 103 ? 14.393 -5.884 -12.802 1.00 93.69 103 ARG A C 1
ATOM 749 O O . ARG A 1 103 ? 15.359 -6.240 -13.468 1.00 93.69 103 ARG A O 1
ATOM 756 N N . LEU A 1 104 ? 13.459 -5.061 -13.280 1.00 89.94 104 LEU A N 1
ATOM 757 C CA . LEU A 1 104 ? 13.524 -4.486 -14.626 1.00 89.94 104 LEU A CA 1
ATOM 758 C C . LEU A 1 104 ? 14.699 -3.511 -14.771 1.00 89.94 104 LEU A C 1
ATOM 760 O O . LEU A 1 104 ? 15.381 -3.565 -15.790 1.00 89.94 104 LEU A O 1
ATOM 764 N N . VAL A 1 105 ? 14.999 -2.700 -13.748 1.00 92.38 105 VAL A N 1
ATOM 765 C CA . VAL A 1 105 ? 16.218 -1.866 -13.719 1.00 92.38 105 VAL A CA 1
ATOM 766 C C . VAL A 1 105 ? 17.466 -2.734 -13.875 1.00 92.38 105 VAL A C 1
ATOM 768 O O . VAL A 1 105 ? 18.278 -2.486 -14.765 1.00 92.38 105 VAL A O 1
ATOM 771 N N . TYR A 1 106 ? 17.579 -3.802 -13.077 1.00 91.81 106 TYR A N 1
ATOM 772 C CA . TYR A 1 106 ? 18.697 -4.739 -13.188 1.00 91.81 106 TYR A CA 1
ATOM 773 C C . TYR A 1 106 ? 18.807 -5.335 -14.596 1.00 91.81 106 TYR A C 1
ATOM 775 O O . TYR A 1 106 ? 19.901 -5.386 -15.153 1.00 91.81 106 TYR A O 1
ATOM 783 N N . ASP A 1 107 ? 17.697 -5.753 -15.204 1.00 90.75 107 ASP A N 1
ATOM 784 C CA . ASP A 1 107 ? 17.690 -6.329 -16.552 1.00 90.75 107 ASP A CA 1
ATOM 785 C C . ASP A 1 107 ? 18.126 -5.318 -17.629 1.00 90.75 107 ASP A C 1
ATOM 787 O O . ASP A 1 107 ? 18.863 -5.682 -18.545 1.00 90.75 107 ASP A O 1
ATOM 791 N N . ILE A 1 108 ? 17.731 -4.047 -17.509 1.00 91.00 108 ILE A N 1
ATOM 792 C CA . ILE A 1 108 ? 18.141 -2.970 -18.427 1.00 91.00 108 ILE A CA 1
ATOM 793 C C . ILE A 1 108 ? 19.655 -2.723 -18.349 1.00 91.00 108 ILE A C 1
ATOM 795 O O . ILE A 1 108 ? 20.312 -2.539 -19.385 1.00 91.00 108 ILE A O 1
ATOM 799 N N . GLU A 1 109 ? 20.207 -2.715 -17.134 1.00 91.00 109 GLU A N 1
ATOM 800 C CA . GLU A 1 109 ? 21.613 -2.397 -16.866 1.00 91.00 109 GLU A CA 1
ATOM 801 C C . GLU A 1 109 ? 22.553 -3.575 -17.146 1.00 91.00 109 GLU A C 1
ATOM 803 O O . GLU A 1 109 ? 23.617 -3.387 -17.737 1.00 91.00 109 GLU A O 1
ATOM 808 N N . SER A 1 110 ? 22.160 -4.790 -16.761 1.00 90.38 110 SER A N 1
ATOM 809 C CA . SER A 1 110 ? 23.050 -5.958 -16.738 1.00 90.38 110 SER A CA 1
ATOM 810 C C . SER A 1 110 ? 22.963 -6.851 -17.975 1.00 90.38 110 SER A C 1
ATOM 812 O O . SER A 1 110 ? 23.939 -7.535 -18.291 1.00 90.38 110 SER A O 1
ATOM 814 N N . LYS A 1 111 ? 21.832 -6.866 -18.697 1.00 88.25 111 LYS A N 1
ATOM 815 C CA . LYS A 1 111 ? 21.654 -7.775 -19.837 1.00 88.25 111 LYS A CA 1
ATOM 816 C C . LYS A 1 111 ? 22.030 -7.106 -21.166 1.00 88.25 111 LYS A C 1
ATOM 818 O O . LYS A 1 111 ? 21.688 -5.938 -21.412 1.00 88.25 111 LYS A O 1
ATOM 823 N N . PRO A 1 112 ? 22.731 -7.830 -22.061 1.00 87.56 112 PRO A N 1
ATOM 824 C CA . PRO A 1 112 ? 22.888 -7.394 -23.439 1.00 87.56 112 PRO A CA 1
ATOM 825 C C . PRO A 1 112 ? 21.519 -7.403 -24.129 1.00 87.56 112 PRO A C 1
ATOM 827 O O . PRO A 1 112 ? 20.686 -8.267 -23.872 1.00 87.56 112 PRO A O 1
ATOM 830 N N . GLY A 1 113 ? 21.284 -6.428 -24.999 1.00 88.81 113 GLY A N 1
ATOM 831 C CA . GLY A 1 113 ? 20.021 -6.287 -25.713 1.00 88.81 113 GLY A CA 1
ATOM 832 C C . GLY A 1 113 ? 20.066 -5.101 -26.663 1.00 88.81 113 GLY A C 1
ATOM 833 O O . GLY A 1 113 ? 20.844 -4.160 -26.472 1.00 88.81 113 GLY A O 1
ATOM 834 N N . SER A 1 114 ? 19.240 -5.152 -27.699 1.00 93.88 114 SER A N 1
ATOM 835 C CA . SER A 1 114 ? 19.076 -4.058 -28.647 1.00 93.88 114 SER A CA 1
ATOM 836 C C . SER A 1 114 ? 18.482 -2.818 -27.971 1.00 93.88 114 SER A C 1
ATOM 838 O O . SER A 1 114 ? 17.826 -2.880 -26.927 1.00 93.88 114 SER A O 1
ATOM 840 N N . LYS A 1 115 ? 18.656 -1.655 -28.608 1.00 90.69 115 LYS A N 1
ATOM 841 C CA . LYS A 1 115 ? 18.052 -0.395 -28.145 1.00 90.69 115 LYS A CA 1
ATOM 842 C C . LYS A 1 115 ? 16.524 -0.494 -28.022 1.00 90.69 115 LYS A C 1
ATOM 844 O O . LYS A 1 115 ? 15.952 0.127 -27.131 1.00 90.69 115 LYS A O 1
ATOM 849 N N . ALA A 1 116 ? 15.874 -1.271 -28.892 1.00 91.75 116 ALA A N 1
ATOM 850 C CA . ALA A 1 116 ? 14.429 -1.487 -28.857 1.00 91.75 116 ALA A CA 1
ATOM 851 C C . ALA A 1 116 ? 14.002 -2.334 -27.646 1.00 91.75 116 ALA A C 1
ATOM 853 O O . ALA A 1 116 ? 13.058 -1.964 -26.954 1.00 91.75 116 ALA A O 1
ATOM 854 N N . GLU A 1 117 ? 14.732 -3.410 -27.340 1.00 90.31 117 GLU A N 1
ATOM 855 C CA . GLU A 1 117 ? 14.460 -4.266 -26.176 1.00 90.31 117 GLU A CA 1
ATOM 856 C C . GLU A 1 117 ? 14.684 -3.518 -24.861 1.00 90.31 117 GLU A C 1
ATOM 858 O O . GLU A 1 117 ? 13.826 -3.546 -23.980 1.00 90.31 117 GLU A O 1
ATOM 863 N N . LYS A 1 118 ? 15.786 -2.764 -24.750 1.00 90.50 118 LYS A N 1
ATOM 864 C CA . LYS A 1 118 ? 16.049 -1.938 -23.560 1.00 90.50 118 LYS A CA 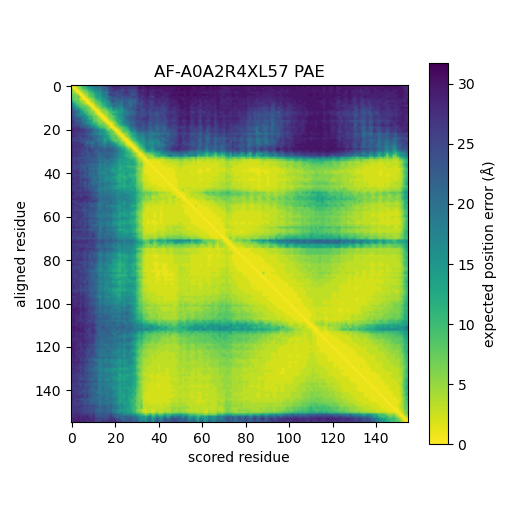1
ATOM 865 C C . LYS A 1 118 ? 14.991 -0.855 -23.365 1.00 90.50 118 LYS A C 1
ATOM 867 O O . LYS A 1 118 ? 14.600 -0.592 -22.233 1.00 90.50 118 LYS A O 1
ATOM 872 N N . LYS A 1 119 ? 14.489 -0.260 -24.453 1.00 92.81 119 LYS A N 1
ATOM 873 C CA . LYS A 1 119 ? 13.382 0.699 -24.385 1.00 92.81 119 LYS A CA 1
ATOM 874 C C . LYS A 1 119 ? 12.090 0.034 -23.900 1.00 92.81 119 LYS A C 1
ATOM 876 O O . LYS A 1 119 ? 11.449 0.570 -23.009 1.00 92.81 119 LYS A O 1
ATOM 881 N N . ALA A 1 120 ? 11.739 -1.140 -24.426 1.00 92.88 120 ALA A N 1
ATOM 882 C CA . ALA A 1 120 ? 10.541 -1.862 -23.995 1.00 92.88 120 ALA A CA 1
ATOM 883 C C . ALA A 1 120 ? 10.595 -2.249 -22.506 1.00 92.88 120 ALA A C 1
ATOM 885 O O . ALA A 1 120 ? 9.589 -2.149 -21.805 1.00 92.88 120 ALA A O 1
ATOM 886 N N . LEU A 1 121 ? 11.770 -2.649 -22.007 1.00 90.69 121 LEU A N 1
ATOM 887 C CA . LEU A 1 121 ? 11.981 -2.905 -20.580 1.00 90.69 121 LEU A CA 1
ATOM 888 C C . LEU A 1 121 ? 11.877 -1.623 -19.742 1.00 90.69 121 LEU A C 1
ATOM 890 O O . LEU A 1 121 ? 11.262 -1.653 -18.681 1.00 90.69 121 LEU A O 1
ATOM 894 N N . ALA A 1 122 ? 12.419 -0.501 -20.224 1.00 91.00 122 ALA A N 1
ATOM 895 C CA . ALA A 1 122 ? 12.298 0.796 -19.554 1.00 91.00 122 ALA A CA 1
ATOM 896 C C . ALA A 1 122 ? 10.842 1.288 -19.491 1.00 91.00 122 ALA A C 1
ATOM 898 O O . ALA A 1 122 ? 10.411 1.795 -18.459 1.00 91.00 122 ALA A O 1
ATOM 899 N N . ASP A 1 123 ? 10.057 1.081 -20.549 1.00 93.38 123 ASP A N 1
ATOM 900 C CA . ASP A 1 123 ? 8.632 1.426 -20.560 1.00 93.38 123 ASP A CA 1
ATOM 901 C C . ASP A 1 123 ? 7.845 0.569 -19.541 1.00 93.38 123 ASP A C 1
ATOM 903 O O . ASP A 1 123 ? 6.963 1.074 -18.841 1.00 93.38 123 ASP A O 1
ATOM 907 N N . GLN A 1 124 ? 8.194 -0.719 -19.396 1.00 90.75 124 GLN A N 1
ATOM 908 C CA . GLN A 1 124 ? 7.623 -1.594 -18.362 1.00 90.75 124 GLN A CA 1
ATOM 909 C C . GLN A 1 124 ? 8.044 -1.178 -16.948 1.00 90.75 124 GLN A C 1
ATOM 911 O O . GLN A 1 124 ? 7.202 -1.160 -16.049 1.00 90.75 124 GLN A O 1
ATOM 916 N N . GLU A 1 125 ? 9.320 -0.837 -16.745 1.00 94.31 125 GLU A N 1
ATOM 917 C CA . GLU A 1 125 ? 9.833 -0.347 -15.462 1.00 94.31 125 GLU A CA 1
ATOM 918 C C . GLU A 1 125 ? 9.077 0.906 -15.045 1.00 94.31 125 GLU A C 1
ATOM 920 O O . GLU A 1 125 ? 8.514 0.938 -13.952 1.00 94.31 125 GLU A O 1
ATOM 925 N N . TYR A 1 126 ? 8.957 1.877 -15.951 1.00 92.31 126 TYR A N 1
ATOM 926 C CA . TYR A 1 126 ? 8.232 3.113 -15.704 1.00 92.31 126 TYR A CA 1
ATOM 927 C C . TYR A 1 126 ? 6.770 2.851 -15.329 1.00 92.31 126 TYR A C 1
ATOM 929 O O . TYR A 1 126 ? 6.264 3.433 -14.369 1.00 92.31 126 TYR A O 1
ATOM 937 N N . ALA A 1 127 ? 6.090 1.943 -16.037 1.00 90.12 127 ALA A N 1
ATOM 938 C CA . ALA A 1 127 ? 4.707 1.585 -15.735 1.00 90.12 127 ALA A CA 1
ATOM 939 C C . ALA A 1 127 ? 4.560 0.960 -14.336 1.00 90.12 127 ALA A C 1
ATOM 941 O O . ALA A 1 127 ? 3.678 1.358 -13.571 1.00 90.12 127 ALA A O 1
ATOM 942 N N . LYS A 1 128 ? 5.440 0.017 -13.971 1.00 86.75 128 LYS A N 1
ATOM 943 C CA . LYS A 1 128 ? 5.447 -0.624 -12.643 1.00 86.75 128 LYS A CA 1
ATOM 944 C C . LYS A 1 128 ? 5.799 0.372 -11.544 1.00 86.75 128 LYS A C 1
ATOM 946 O O . LYS A 1 128 ? 5.158 0.380 -10.492 1.00 86.75 128 LYS A O 1
ATOM 951 N N . ARG A 1 129 ? 6.767 1.249 -11.812 1.00 89.31 129 ARG A N 1
ATOM 952 C CA . ARG A 1 129 ? 7.203 2.296 -10.895 1.00 89.31 129 ARG A CA 1
ATOM 953 C C . ARG A 1 129 ? 6.113 3.302 -10.606 1.00 89.31 129 ARG A C 1
ATOM 955 O O . ARG A 1 129 ? 5.830 3.596 -9.448 1.00 89.31 129 ARG A O 1
ATOM 962 N N . LYS A 1 130 ? 5.461 3.780 -11.658 1.00 90.81 130 LYS A N 1
ATOM 963 C CA . LYS A 1 130 ? 4.305 4.655 -11.537 1.00 90.81 130 LYS A CA 1
ATOM 964 C C . LYS A 1 130 ? 3.182 3.978 -10.749 1.00 90.81 130 LYS A C 1
ATOM 966 O O . LYS A 1 130 ? 2.650 4.592 -9.837 1.00 90.81 130 LYS A O 1
ATOM 971 N N . ALA A 1 131 ? 2.882 2.708 -11.027 1.00 84.25 131 ALA A N 1
ATOM 972 C CA . ALA A 1 131 ? 1.834 1.977 -10.318 1.00 84.25 131 ALA A CA 1
ATOM 973 C C . ALA A 1 131 ? 2.088 1.864 -8.803 1.00 84.25 131 ALA A C 1
ATOM 975 O O . ALA A 1 131 ? 1.175 2.134 -8.024 1.00 84.25 131 ALA A O 1
ATOM 976 N N . TYR A 1 132 ? 3.300 1.494 -8.362 1.00 86.56 132 TYR A N 1
ATOM 977 C CA . TYR A 1 132 ? 3.559 1.390 -6.919 1.00 86.56 132 TYR A CA 1
ATOM 978 C C . TYR A 1 132 ? 3.625 2.762 -6.235 1.00 86.56 132 TYR A C 1
ATOM 980 O O . TYR A 1 132 ? 3.169 2.880 -5.102 1.00 86.56 132 TYR A O 1
ATOM 988 N N . LEU A 1 133 ? 4.146 3.799 -6.906 1.00 87.00 133 LEU A N 1
ATOM 989 C CA . LEU A 1 133 ? 4.184 5.161 -6.359 1.00 87.00 133 LEU A CA 1
ATOM 990 C C . LEU A 1 133 ? 2.779 5.755 -6.221 1.00 87.00 133 LEU A C 1
ATOM 992 O O . LEU A 1 133 ? 2.474 6.343 -5.186 1.00 87.00 133 LEU A O 1
ATOM 996 N N . ASP A 1 134 ? 1.920 5.559 -7.227 1.00 86.12 134 ASP A N 1
ATOM 997 C CA . ASP A 1 134 ? 0.518 5.984 -7.185 1.00 86.12 134 ASP A CA 1
ATOM 998 C C . ASP A 1 134 ? -0.200 5.294 -5.999 1.00 86.12 134 ASP A C 1
ATOM 1000 O O . ASP A 1 134 ? -0.897 5.952 -5.227 1.00 86.12 134 ASP A O 1
ATOM 1004 N N . LEU A 1 135 ? 0.045 3.992 -5.773 1.00 83.88 135 LEU A N 1
ATOM 1005 C CA . LEU A 1 135 ? -0.492 3.250 -4.622 1.00 83.88 135 LEU A CA 1
ATOM 1006 C C . LEU A 1 135 ? 0.039 3.747 -3.270 1.00 83.88 135 LEU A C 1
ATOM 1008 O O . LEU A 1 135 ? -0.747 3.919 -2.339 1.00 83.88 135 LEU A O 1
ATOM 1012 N N . GLU A 1 136 ? 1.349 3.977 -3.137 1.00 84.81 136 GLU A N 1
ATOM 1013 C CA . GLU A 1 136 ? 1.944 4.521 -1.908 1.00 84.81 136 GLU A CA 1
ATOM 1014 C C . GLU A 1 136 ? 1.386 5.920 -1.602 1.00 84.81 136 GLU A C 1
ATOM 1016 O O . GLU A 1 136 ? 1.064 6.223 -0.452 1.00 84.81 136 GLU A O 1
ATOM 1021 N N . GLN A 1 137 ? 1.215 6.764 -2.622 1.00 85.62 137 GLN A N 1
ATOM 1022 C CA . GLN A 1 137 ? 0.660 8.104 -2.459 1.00 85.62 137 GLN A CA 1
ATOM 1023 C C . GLN A 1 137 ? -0.814 8.065 -2.044 1.00 85.62 137 GLN A C 1
ATOM 1025 O O . GLN A 1 137 ? -1.193 8.774 -1.108 1.00 85.62 137 GLN A O 1
ATOM 1030 N N . SER A 1 138 ? -1.631 7.226 -2.689 1.00 83.81 138 SER A N 1
ATOM 1031 C CA . SER A 1 138 ? -3.028 7.010 -2.297 1.00 83.81 138 SER A CA 1
ATOM 1032 C C . SER A 1 138 ? -3.132 6.492 -0.866 1.00 83.81 138 SER A C 1
ATOM 1034 O O . SER A 1 138 ? -3.880 7.057 -0.073 1.00 83.81 138 SER A O 1
ATOM 1036 N N . LEU A 1 139 ? -2.313 5.504 -0.492 1.00 84.06 139 LEU A N 1
ATOM 1037 C CA . LEU A 1 139 ? -2.274 4.977 0.870 1.00 84.06 139 LEU A CA 1
ATOM 1038 C C . LEU A 1 139 ? -1.962 6.076 1.896 1.00 84.06 139 LEU A C 1
ATOM 1040 O O . LEU A 1 139 ? -2.634 6.182 2.919 1.00 84.06 139 LEU A O 1
ATOM 1044 N N . MET A 1 140 ? -0.961 6.916 1.631 1.00 83.38 140 MET A N 1
ATOM 1045 C CA . MET A 1 140 ? -0.587 8.006 2.537 1.00 83.38 140 MET A CA 1
ATOM 1046 C C . MET A 1 140 ? -1.667 9.092 2.623 1.00 83.38 140 MET A C 1
ATOM 1048 O O . MET A 1 140 ? -1.895 9.641 3.704 1.00 83.38 140 MET A O 1
ATOM 1052 N N . ALA A 1 141 ? -2.346 9.392 1.514 1.00 81.69 141 ALA A N 1
ATOM 1053 C CA . ALA A 1 141 ? -3.466 10.327 1.492 1.00 81.69 141 ALA A CA 1
ATOM 1054 C C . ALA A 1 141 ? -4.654 9.800 2.312 1.00 81.69 141 ALA A C 1
ATOM 1056 O O . ALA A 1 141 ? -5.203 10.541 3.132 1.00 81.69 141 ALA A O 1
ATOM 1057 N N . ASP A 1 142 ? -4.988 8.518 2.155 1.00 82.62 142 ASP A N 1
ATOM 1058 C CA . ASP A 1 142 ? -6.050 7.861 2.914 1.00 82.62 142 ASP A CA 1
ATOM 1059 C C . ASP A 1 142 ? -5.720 7.833 4.408 1.00 82.62 142 ASP A C 1
ATOM 1061 O O . ASP A 1 142 ? -6.547 8.222 5.227 1.00 82.62 142 ASP A O 1
ATOM 1065 N N . LEU A 1 143 ? -4.489 7.471 4.786 1.00 83.50 143 LEU A N 1
ATOM 1066 C CA . LEU A 1 143 ? -4.046 7.506 6.185 1.00 83.50 143 LEU A CA 1
ATOM 1067 C C . LEU A 1 143 ? -4.134 8.910 6.788 1.00 83.50 143 LEU A C 1
ATOM 1069 O O . LEU A 1 143 ? -4.559 9.068 7.931 1.00 83.50 143 LEU A O 1
ATOM 1073 N N . ALA A 1 144 ? -3.773 9.944 6.025 1.00 83.50 144 ALA A N 1
ATOM 1074 C CA . ALA A 1 144 ? -3.898 11.325 6.475 1.00 83.50 144 ALA A CA 1
ATOM 1075 C C . ALA A 1 144 ? -5.366 11.751 6.650 1.00 83.50 144 ALA A C 1
ATOM 1077 O O . ALA A 1 144 ? -5.660 12.557 7.535 1.00 83.50 144 ALA A O 1
ATOM 1078 N N . ALA A 1 145 ? -6.282 11.229 5.829 1.00 81.88 145 ALA A N 1
ATOM 1079 C CA . ALA A 1 145 ? -7.716 11.419 6.018 1.00 81.88 145 ALA A CA 1
ATOM 1080 C C . ALA A 1 145 ? -8.215 10.670 7.268 1.00 81.88 145 ALA A C 1
ATOM 1082 O O . ALA A 1 145 ? -8.910 11.262 8.091 1.00 81.88 145 ALA A O 1
ATOM 1083 N N . CYS A 1 146 ? -7.782 9.422 7.471 1.00 82.62 146 CYS A N 1
ATOM 1084 C CA . CYS A 1 146 ? -8.112 8.618 8.648 1.00 82.62 146 CYS A CA 1
ATOM 1085 C C . CYS A 1 146 ? -7.641 9.270 9.959 1.00 82.62 146 CYS A C 1
ATOM 1087 O O . CYS A 1 146 ? -8.410 9.319 10.918 1.00 82.62 146 CYS A O 1
ATOM 1089 N N . GLU A 1 147 ? -6.416 9.817 10.008 1.00 84.69 147 GLU A N 1
ATOM 1090 C CA . GLU A 1 147 ? -5.918 10.564 11.178 1.00 84.69 147 GLU A CA 1
ATOM 1091 C C . GLU A 1 147 ? -6.838 11.741 11.524 1.00 84.69 147 GLU A C 1
ATOM 1093 O O . GLU A 1 147 ? -7.197 11.920 12.687 1.00 84.69 147 GLU A O 1
ATOM 1098 N N . ARG A 1 148 ? -7.264 12.524 10.524 1.00 83.12 148 ARG A N 1
ATOM 1099 C CA . ARG A 1 148 ? -8.153 13.678 10.741 1.00 83.12 148 ARG A CA 1
ATOM 1100 C C . ARG A 1 148 ? -9.537 13.272 11.232 1.00 83.12 148 ARG A C 1
ATOM 1102 O O . ARG A 1 148 ? -10.117 13.991 12.034 1.00 83.12 148 ARG A O 1
ATOM 1109 N N . THR A 1 149 ? -10.066 12.148 10.759 1.00 81.12 149 THR A N 1
ATOM 1110 C CA . THR A 1 149 ? -11.428 11.716 11.099 1.00 81.12 149 THR A CA 1
ATOM 1111 C C . THR A 1 149 ? -11.512 10.989 12.436 1.00 81.12 149 THR A C 1
ATOM 1113 O O . THR A 1 149 ? -12.445 11.236 13.193 1.00 81.12 149 THR A O 1
ATOM 1116 N N . PHE A 1 150 ? -10.566 10.099 12.740 1.00 80.19 150 PHE A N 1
ATOM 1117 C CA . PHE A 1 150 ? -10.676 9.205 13.899 1.00 80.19 150 PHE A CA 1
ATOM 1118 C C . PHE A 1 150 ? -9.776 9.585 15.074 1.00 80.19 150 PHE A C 1
ATOM 1120 O O . PHE A 1 150 ? -10.023 9.140 16.193 1.00 80.19 150 PHE A O 1
ATOM 1127 N N . PHE A 1 151 ? -8.719 10.366 14.841 1.00 80.50 151 PHE A N 1
ATOM 1128 C CA . PHE A 1 151 ? -7.652 10.536 15.830 1.00 80.50 151 PHE A CA 1
ATOM 1129 C C . PHE A 1 151 ? -7.318 11.989 16.174 1.00 80.50 151 PHE A C 1
ATOM 1131 O O . PHE A 1 151 ? -6.702 12.228 17.217 1.00 80.50 151 PHE A O 1
ATOM 1138 N N . GLN A 1 152 ? -7.735 12.965 15.368 1.00 74.50 152 GLN A N 1
ATOM 1139 C CA . GLN A 1 152 ? -7.709 14.364 15.783 1.00 74.50 152 GLN A CA 1
ATOM 1140 C C . GLN A 1 152 ? -8.856 14.626 16.766 1.00 74.50 152 GLN A C 1
ATOM 1142 O O . GLN A 1 152 ? -10.020 14.363 16.470 1.00 74.50 152 GLN A O 1
ATOM 1147 N N . LYS A 1 153 ? -8.520 15.129 17.962 1.00 48.91 153 LYS A N 1
ATOM 1148 C CA . LYS A 1 153 ? -9.515 15.618 18.925 1.00 48.91 153 LYS A CA 1
ATOM 1149 C C . LYS A 1 153 ? -10.273 16.783 18.283 1.00 48.91 153 LYS A C 1
ATOM 1151 O O . LYS A 1 153 ? -9.634 17.677 17.731 1.00 48.91 153 LYS A O 1
ATOM 1156 N N . ALA A 1 154 ? -11.604 16.767 18.365 1.00 40.72 154 ALA A N 1
ATOM 1157 C CA . ALA A 1 154 ? -12.412 17.943 18.057 1.00 40.72 154 ALA A CA 1
ATOM 1158 C C . ALA A 1 154 ? -11.907 19.143 18.893 1.00 40.72 154 ALA A C 1
ATOM 1160 O O . ALA A 1 154 ? -11.493 18.913 20.036 1.00 40.72 154 ALA A O 1
ATOM 1161 N N . PRO A 1 155 ? -11.865 20.362 18.321 1.00 45.91 155 PRO A N 1
ATOM 1162 C CA . PRO A 1 155 ? -11.463 21.566 19.048 1.00 45.91 155 PRO A CA 1
ATOM 1163 C C . PRO A 1 155 ? -12.345 21.828 20.273 1.00 45.91 155 PRO A C 1
ATOM 1165 O O . PRO A 1 155 ? -13.541 21.456 20.237 1.00 45.91 155 PRO A O 1
#

pLDDT: mean 74.91, std 21.16, range [30.39, 94.31]

Radius of gyration: 19.66 Å; Cα contacts (8 Å, |Δi|>4): 123; chains: 1; bounding box: 65×34×48 Å

Mean predicted aligned error: 11.29 Å

Sequence (155 aa):
MAARLRPFPLSLTAVVCLSGAFAIVSGPARAAPDALPCAINYWAFALMNPAKAQAGQARAQHLIKGYVDQNAGQSFESVAKDVDSKGRGLAANIQHLKAEAGRLVYDIESKPGSKAEKKALADQEYAKRKAYLDLEQSLMADLAACERTFFQKAP

Solvent-accessible surface area (backbone atoms only — not comparable to full-atom values): 8875 Å² total; per-residue (Å²): 141,83,86,81,85,72,85,77,82,93,78,73,82,74,82,52,77,84,68,88,47,72,77,69,86,72,67,77,96,61,89,70,83,54,46,63,60,43,20,19,50,28,35,16,48,13,73,73,31,74,94,43,22,69,62,20,43,53,52,18,51,52,28,49,49,55,47,32,77,72,38,87,88,56,54,61,68,62,53,50,52,52,33,50,53,51,6,49,52,52,34,50,51,43,52,48,32,48,51,51,22,53,51,34,51,49,48,56,74,74,48,90,70,55,74,66,56,42,47,56,42,50,55,50,23,50,53,32,44,49,52,32,49,53,49,53,50,51,50,53,52,51,50,54,49,36,42,59,71,76,66,51,77,79,132